Protein AF-M2S8S0-F1 (afdb_monomer)

InterPro domains:
  IPR009445 ER membrane protein complex subunit 4 [PF06417] (2-114)
  IPR009445 ER membrane protein complex subunit 4 [PTHR19315] (2-121)

Organism: NCBI:txid885311

Structure (mmCIF, N/CA/C/O backbone):
data_AF-M2S8S0-F1
#
_entry.id   AF-M2S8S0-F1
#
loop_
_atom_site.group_PDB
_atom_site.id
_atom_site.type_symbol
_atom_site.label_atom_id
_atom_site.label_alt_id
_atom_site.label_comp_id
_atom_site.label_asym_id
_atom_site.label_entity_id
_atom_site.label_seq_id
_atom_site.pdbx_PDB_ins_code
_atom_site.Cartn_x
_atom_site.Cartn_y
_atom_site.Cartn_z
_atom_site.occupancy
_atom_site.B_iso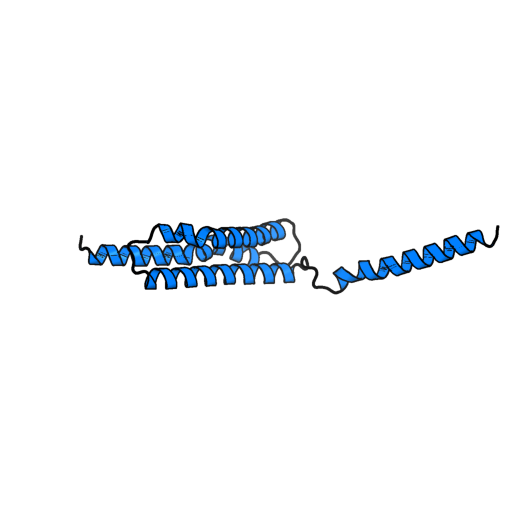_or_equiv
_atom_site.auth_seq_id
_atom_site.auth_comp_id
_atom_site.auth_asym_id
_atom_site.auth_atom_id
_atom_site.pdbx_PDB_model_num
ATOM 1 N N . MET A 1 1 ? -17.005 13.650 32.129 1.00 54.66 1 MET A N 1
ATOM 2 C CA . MET A 1 1 ? -16.719 13.663 30.675 1.00 54.66 1 MET A CA 1
ATOM 3 C C . MET A 1 1 ? -18.040 13.547 29.924 1.00 54.66 1 MET A C 1
ATOM 5 O O . MET A 1 1 ? -18.742 12.561 30.117 1.00 54.66 1 MET A O 1
ATOM 9 N N . ASN A 1 2 ? -18.435 14.576 29.169 1.00 79.25 2 ASN A N 1
ATOM 10 C CA . ASN A 1 2 ? -19.763 14.650 28.544 1.00 79.25 2 ASN A CA 1
ATOM 11 C C . ASN A 1 2 ? -19.885 13.614 27.410 1.00 79.25 2 ASN A C 1
ATOM 13 O O . ASN A 1 2 ? -18.987 13.520 26.575 1.00 79.25 2 ASN A O 1
ATOM 17 N N . LYS A 1 3 ? -20.993 12.858 27.335 1.00 79.62 3 LYS A N 1
ATOM 18 C CA . LYS A 1 3 ? -21.217 11.824 26.293 1.00 79.62 3 LYS A CA 1
ATOM 19 C C . LYS A 1 3 ? -21.030 12.372 24.866 1.00 79.62 3 LYS A C 1
ATOM 21 O O . LYS A 1 3 ? -20.479 11.694 24.006 1.00 79.62 3 LYS A O 1
ATOM 26 N N . GLN A 1 4 ? -21.396 13.637 24.653 1.00 82.38 4 GLN A N 1
ATOM 27 C CA . GLN A 1 4 ? -21.215 14.358 23.387 1.00 82.38 4 GLN A CA 1
ATOM 28 C C . GLN A 1 4 ? -19.736 14.530 22.996 1.00 82.38 4 GLN A C 1
ATOM 30 O O . GLN A 1 4 ? -19.370 14.361 21.837 1.00 82.38 4 GLN A O 1
ATOM 35 N N . GLN A 1 5 ? -18.850 14.793 23.962 1.00 84.81 5 GLN A N 1
ATOM 36 C CA . GLN A 1 5 ? -17.413 14.939 23.703 1.00 84.81 5 GLN A CA 1
ATOM 37 C C . GLN A 1 5 ? -16.784 13.603 23.285 1.00 84.81 5 GLN A C 1
ATOM 39 O O . GLN A 1 5 ? -15.932 13.567 22.402 1.00 84.81 5 GLN A O 1
ATOM 44 N N . GLN A 1 6 ? -17.240 12.488 23.866 1.00 84.25 6 GLN A N 1
ATOM 45 C CA . GLN A 1 6 ? -16.758 11.149 23.511 1.00 84.25 6 GLN A CA 1
ATOM 46 C C . GLN A 1 6 ? -17.123 10.760 22.075 1.00 84.25 6 GLN A C 1
ATOM 48 O O . GLN A 1 6 ? -16.303 10.164 21.377 1.00 84.25 6 GLN A O 1
ATOM 53 N N . LEU A 1 7 ? -18.321 11.133 21.614 1.00 85.06 7 LEU A N 1
ATOM 54 C CA . LEU A 1 7 ? -18.742 10.932 20.227 1.00 85.06 7 LEU A CA 1
ATOM 55 C C . LEU A 1 7 ? -17.842 11.714 19.257 1.00 85.06 7 LEU A C 1
ATOM 57 O O . LEU A 1 7 ? -17.320 11.148 18.299 1.00 85.06 7 LEU A O 1
ATOM 61 N N . GLN A 1 8 ? -17.595 12.994 19.550 1.00 86.19 8 GLN A N 1
ATOM 62 C CA . GLN A 1 8 ? -16.751 13.862 18.722 1.00 86.19 8 GLN A CA 1
ATOM 63 C C . GLN A 1 8 ? -15.304 13.352 18.619 1.00 86.19 8 GLN A C 1
ATOM 65 O O . GLN A 1 8 ? -14.715 13.359 17.537 1.00 86.19 8 GLN A O 1
ATOM 70 N N . MET A 1 9 ? -14.735 12.845 19.719 1.00 86.31 9 MET A N 1
ATOM 71 C CA . MET A 1 9 ? -13.394 12.246 19.713 1.00 86.31 9 MET A CA 1
ATOM 72 C C . MET A 1 9 ? -13.325 10.989 18.835 1.00 86.31 9 MET A C 1
ATOM 74 O O . MET A 1 9 ? -12.378 10.831 18.065 1.00 86.31 9 MET A O 1
ATOM 78 N N . LYS A 1 10 ? -14.348 10.127 18.887 1.00 86.69 10 LYS A N 1
ATOM 79 C CA . LYS A 1 10 ? -14.423 8.915 18.056 1.00 86.69 10 LYS A CA 1
ATOM 80 C C . LYS A 1 10 ? -14.526 9.231 16.566 1.00 86.69 10 LYS A C 1
ATOM 82 O O . LYS A 1 10 ? -13.875 8.565 15.769 1.00 86.69 10 LYS A O 1
ATOM 87 N N . ILE A 1 11 ? -15.300 10.252 16.190 1.00 87.00 11 ILE A N 1
ATOM 88 C CA . ILE A 1 11 ? -15.428 10.683 14.788 1.00 87.00 11 ILE A CA 1
ATOM 89 C C . ILE A 1 11 ? -14.083 11.198 14.260 1.00 87.00 11 ILE A C 1
ATOM 91 O O . ILE A 1 11 ? -13.641 10.776 13.192 1.00 87.00 11 ILE A O 1
ATOM 95 N N . LYS A 1 12 ? -13.385 12.045 15.028 1.00 88.75 12 LYS A N 1
ATOM 96 C CA . LYS A 1 12 ? -12.038 12.524 14.667 1.00 88.75 12 LYS A CA 1
ATOM 97 C C . LYS A 1 12 ? -11.039 11.374 14.523 1.00 88.75 12 LYS A C 1
ATOM 99 O O . LYS A 1 12 ? -10.248 11.357 13.582 1.00 88.75 12 LYS A O 1
ATOM 104 N N . GLN A 1 13 ? -11.095 10.397 15.426 1.00 89.75 13 GLN A N 1
ATOM 105 C CA . GLN A 1 13 ? -10.238 9.218 15.359 1.00 89.75 13 GLN A CA 1
ATOM 106 C C . GLN A 1 13 ? -10.540 8.368 14.119 1.00 89.75 13 GLN A C 1
ATOM 108 O O . GLN A 1 13 ? -9.616 7.995 13.402 1.00 89.75 13 GLN A O 1
ATOM 113 N N . ALA A 1 14 ? -11.817 8.110 13.834 1.00 87.00 14 ALA A N 1
ATOM 114 C CA . ALA A 1 14 ? -12.240 7.354 12.662 1.00 87.00 14 ALA A CA 1
ATOM 115 C C . ALA A 1 14 ? -11.796 8.040 11.357 1.00 87.00 14 ALA A C 1
ATOM 117 O O . ALA A 1 14 ? -11.356 7.367 10.429 1.00 87.00 14 ALA A O 1
ATOM 118 N N . PHE A 1 15 ? -11.837 9.376 11.302 1.00 88.06 15 PHE A N 1
ATOM 119 C CA . PHE A 1 15 ? -11.347 10.144 10.156 1.00 88.06 15 PHE A CA 1
ATOM 120 C C . PHE A 1 15 ? -9.830 10.005 9.965 1.00 88.06 15 PHE A C 1
ATOM 122 O O . PHE A 1 15 ? -9.366 9.752 8.857 1.00 88.06 15 PHE A O 1
ATOM 129 N N . SER A 1 16 ? -9.055 10.083 11.052 1.00 86.88 16 SER A N 1
ATOM 130 C CA . SER A 1 16 ? -7.609 9.817 11.012 1.00 86.88 16 SER A CA 1
ATOM 131 C C . SER A 1 16 ? -7.309 8.397 10.517 1.00 86.88 16 SER A C 1
ATOM 133 O O . SER A 1 16 ? -6.426 8.187 9.689 1.00 86.88 16 SER A O 1
ATOM 135 N N . THR A 1 17 ? -8.107 7.415 10.942 1.00 88.62 17 THR A N 1
ATOM 136 C CA . THR A 1 17 ? -7.991 6.031 10.467 1.00 88.62 17 THR A CA 1
ATOM 137 C C . THR A 1 17 ? -8.359 5.879 8.989 1.00 88.62 17 THR A C 1
ATOM 139 O O . THR A 1 17 ? -7.685 5.141 8.273 1.00 88.62 17 THR A O 1
ATOM 142 N N . ALA A 1 18 ? -9.366 6.609 8.500 1.00 87.62 18 ALA A N 1
ATOM 143 C CA . ALA A 1 18 ? -9.724 6.625 7.081 1.00 87.62 18 ALA A CA 1
ATOM 144 C C . ALA A 1 18 ? -8.591 7.182 6.194 1.00 87.62 18 ALA A C 1
ATOM 146 O O . ALA A 1 18 ? -8.415 6.720 5.070 1.00 87.62 18 ALA A O 1
ATOM 147 N N . LEU A 1 19 ? -7.790 8.119 6.716 1.00 88.88 19 LEU A N 1
ATOM 148 C CA . LEU A 1 19 ? -6.593 8.663 6.058 1.00 88.88 19 LEU A CA 1
ATOM 149 C C . LEU A 1 19 ? -5.326 7.811 6.255 1.00 88.88 19 LEU A C 1
ATOM 151 O O . LEU A 1 19 ? -4.309 8.072 5.613 1.00 88.88 19 LEU A O 1
ATOM 155 N N . GLY A 1 20 ? -5.390 6.765 7.082 1.00 88.31 20 GLY A N 1
ATOM 156 C CA . GLY A 1 20 ? -4.296 5.827 7.342 1.00 88.31 20 GLY A CA 1
ATOM 157 C C . GLY A 1 20 ? -3.519 5.349 6.103 1.00 88.31 20 GLY A C 1
ATOM 158 O O . GLY A 1 20 ? -2.292 5.460 6.115 1.00 88.31 20 GLY A O 1
ATOM 159 N N . PRO A 1 21 ? -4.164 4.875 5.015 1.00 84.94 21 PRO A N 1
ATOM 160 C CA . PRO A 1 21 ? -3.441 4.354 3.855 1.00 84.94 21 PRO A CA 1
ATOM 161 C C . PRO A 1 21 ? -2.626 5.437 3.145 1.00 84.94 21 PRO A C 1
ATOM 163 O O . PRO A 1 21 ? -1.556 5.139 2.620 1.00 84.94 21 PRO A O 1
ATOM 166 N N . VAL A 1 22 ? -3.077 6.694 3.161 1.00 85.88 22 VAL A N 1
ATOM 167 C CA . VAL A 1 22 ? -2.310 7.810 2.598 1.00 85.88 22 VAL A CA 1
ATOM 168 C C . VAL A 1 22 ? -1.089 8.054 3.472 1.00 85.88 22 VAL A C 1
ATOM 170 O O . VAL A 1 22 ? 0.037 7.948 2.996 1.00 85.88 22 VAL A O 1
ATOM 173 N N . THR A 1 23 ? -1.295 8.290 4.768 1.00 85.12 23 THR A N 1
ATOM 174 C CA . THR A 1 23 ? -0.228 8.671 5.701 1.00 85.12 23 THR A CA 1
ATOM 175 C C . THR A 1 23 ? 0.896 7.638 5.770 1.00 85.12 23 THR A C 1
ATOM 177 O O . THR A 1 23 ? 2.067 8.009 5.765 1.00 85.12 23 THR A O 1
ATOM 180 N N . SER A 1 24 ? 0.564 6.343 5.773 1.00 87.12 24 SER A N 1
ATOM 181 C CA . SER A 1 24 ? 1.562 5.268 5.818 1.00 87.12 24 SER A CA 1
ATOM 182 C C . SER A 1 24 ? 2.381 5.142 4.533 1.00 87.12 24 SER A C 1
ATOM 184 O O . SER A 1 24 ? 3.547 4.759 4.595 1.00 87.12 24 SER A O 1
ATOM 186 N N . ASN A 1 25 ? 1.801 5.459 3.372 1.00 87.62 25 ASN A N 1
ATOM 187 C CA . ASN A 1 25 ? 2.482 5.296 2.089 1.00 87.62 25 ASN A CA 1
ATOM 188 C C . ASN A 1 25 ? 3.154 6.590 1.592 1.00 87.62 25 ASN A C 1
ATOM 190 O O . ASN A 1 25 ? 4.039 6.500 0.747 1.00 87.62 25 ASN A O 1
ATOM 194 N N . ILE A 1 26 ? 2.837 7.773 2.141 1.00 88.75 26 ILE A N 1
ATOM 195 C CA . ILE A 1 26 ? 3.490 9.057 1.799 1.00 88.75 26 ILE A CA 1
ATOM 196 C C . ILE A 1 26 ? 5.025 8.975 1.696 1.00 88.75 26 ILE A C 1
ATOM 198 O O . ILE A 1 26 ? 5.543 9.365 0.649 1.00 88.75 26 ILE A O 1
ATOM 202 N N . PRO A 1 27 ? 5.783 8.489 2.705 1.00 87.25 27 PRO A N 1
ATOM 203 C CA . PRO A 1 27 ? 7.247 8.489 2.623 1.00 87.25 27 PRO A CA 1
ATOM 204 C C . PRO A 1 27 ? 7.754 7.595 1.489 1.00 87.25 27 PRO A C 1
ATOM 206 O O . PRO A 1 27 ? 8.727 7.923 0.815 1.00 87.25 27 PRO A O 1
ATOM 209 N N . MET A 1 28 ? 7.047 6.495 1.228 1.00 87.12 28 MET A N 1
ATOM 210 C CA . MET A 1 28 ? 7.374 5.567 0.156 1.00 87.12 28 MET A CA 1
ATOM 211 C C . MET A 1 28 ? 7.076 6.157 -1.227 1.00 87.12 28 MET A C 1
ATOM 213 O O . MET A 1 28 ? 7.893 6.026 -2.136 1.00 87.12 28 MET A O 1
ATOM 217 N N . LEU A 1 29 ? 5.951 6.863 -1.382 1.00 84.69 29 LEU A N 1
ATOM 218 C CA . LEU A 1 29 ? 5.628 7.606 -2.602 1.00 84.69 29 LEU A CA 1
ATOM 219 C C . LEU A 1 29 ? 6.622 8.742 -2.854 1.00 84.69 29 LEU A C 1
ATOM 221 O O . LEU A 1 29 ? 7.043 8.943 -3.990 1.00 84.69 29 LEU A O 1
ATOM 225 N N . LEU A 1 30 ? 7.012 9.470 -1.807 1.00 86.19 30 LEU A N 1
ATOM 226 C CA . LEU A 1 30 ? 7.996 10.542 -1.904 1.00 86.19 30 LEU A CA 1
ATOM 227 C C . LEU A 1 30 ? 9.350 9.990 -2.360 1.00 86.19 30 LEU A C 1
ATOM 229 O O . LEU A 1 30 ? 9.955 10.524 -3.286 1.00 86.19 30 LEU A O 1
ATOM 233 N N . MET A 1 31 ? 9.789 8.875 -1.774 1.00 84.19 31 MET A N 1
ATOM 234 C CA . MET A 1 31 ? 11.027 8.215 -2.179 1.00 84.19 31 MET A CA 1
ATOM 235 C C . MET A 1 31 ? 10.953 7.707 -3.622 1.00 84.19 31 MET A C 1
ATOM 237 O O . MET A 1 31 ? 11.897 7.880 -4.393 1.00 84.19 31 MET A O 1
ATOM 241 N N . ALA A 1 32 ? 9.808 7.152 -4.025 1.00 81.19 32 ALA A N 1
ATOM 242 C CA . ALA A 1 32 ? 9.565 6.751 -5.404 1.00 81.19 32 ALA A CA 1
ATOM 243 C C . ALA A 1 32 ? 9.538 7.950 -6.369 1.00 81.19 32 ALA A C 1
ATOM 245 O O . ALA A 1 32 ? 9.891 7.788 -7.534 1.00 81.19 32 ALA A O 1
ATOM 246 N N . TRP A 1 33 ? 9.144 9.147 -5.927 1.00 81.94 33 TRP A N 1
ATOM 247 C CA . TRP A 1 33 ? 9.183 10.359 -6.750 1.00 81.94 33 TRP A CA 1
ATOM 248 C C . TRP A 1 33 ? 10.613 10.873 -6.932 1.00 81.94 33 TRP A C 1
ATOM 250 O O . TRP A 1 33 ? 11.009 11.203 -8.048 1.00 81.94 33 TRP A O 1
ATOM 260 N N . LEU A 1 34 ? 11.385 10.923 -5.845 1.00 83.62 34 LEU A N 1
ATOM 261 C CA . LEU A 1 34 ? 12.753 11.447 -5.837 1.00 83.62 34 LEU A CA 1
ATOM 262 C C . LEU A 1 34 ? 13.744 10.511 -6.533 1.00 83.62 34 LEU A C 1
ATOM 264 O O . LEU A 1 34 ? 14.692 10.967 -7.171 1.00 83.62 34 LEU A O 1
ATOM 268 N N . THR A 1 35 ? 13.522 9.202 -6.442 1.00 75.44 35 THR A N 1
ATOM 269 C CA . THR A 1 35 ? 14.386 8.222 -7.096 1.00 75.44 35 THR A CA 1
ATOM 270 C C . THR A 1 35 ? 14.008 8.149 -8.578 1.00 75.44 35 THR A C 1
ATOM 272 O O . THR A 1 35 ? 12.868 7.827 -8.931 1.00 75.44 35 THR A O 1
ATOM 275 N N . GLY A 1 36 ? 14.949 8.532 -9.451 1.00 75.25 36 GLY A N 1
ATOM 276 C CA . GLY A 1 36 ? 14.743 8.740 -10.892 1.00 75.25 36 GLY A CA 1
ATOM 277 C C . GLY A 1 36 ? 14.081 7.572 -11.642 1.00 75.25 36 GLY A C 1
ATOM 278 O O . GLY A 1 36 ? 13.877 6.482 -11.117 1.00 75.25 36 GLY A O 1
ATOM 279 N N . SER A 1 37 ? 13.711 7.788 -12.906 1.00 75.94 37 SER A N 1
ATOM 280 C CA . SER A 1 37 ? 12.943 6.830 -13.723 1.00 75.94 37 SER A CA 1
ATOM 281 C C . SER A 1 37 ? 13.754 5.653 -14.287 1.00 75.94 37 SER A C 1
ATOM 283 O O . SER A 1 37 ? 13.294 4.990 -15.213 1.00 75.94 37 SER A O 1
ATOM 285 N N . SER A 1 38 ? 14.951 5.386 -13.762 1.00 80.44 38 SER A N 1
ATOM 286 C CA . SER A 1 38 ? 15.763 4.243 -14.175 1.00 80.44 38 SER A CA 1
ATOM 287 C C . SER A 1 38 ? 15.212 2.930 -13.609 1.00 80.44 38 SER A C 1
ATOM 289 O O . SER A 1 38 ? 14.747 2.863 -12.462 1.00 80.44 38 SER A O 1
ATOM 291 N N . VAL A 1 39 ? 15.293 1.868 -14.418 1.00 78.56 39 VAL A N 1
ATOM 292 C CA . VAL A 1 39 ? 14.923 0.497 -14.035 1.00 78.56 39 VAL A CA 1
ATOM 293 C C . VAL A 1 39 ? 16.035 -0.089 -13.166 1.00 78.56 39 VAL A C 1
ATOM 295 O O . VAL A 1 39 ? 16.867 -0.870 -13.610 1.00 78.56 39 VAL A O 1
ATOM 298 N N . SER A 1 40 ? 16.093 0.364 -11.917 1.00 84.44 40 SER A N 1
ATOM 299 C CA . SER A 1 40 ? 16.945 -0.216 -10.880 1.00 84.44 40 SER A CA 1
ATOM 300 C C . SER A 1 40 ? 16.146 -1.218 -10.049 1.00 84.44 40 SER A C 1
ATOM 302 O O . SER A 1 40 ? 14.956 -1.016 -9.796 1.00 84.44 40 SER A O 1
ATOM 304 N N . TYR A 1 41 ? 16.808 -2.270 -9.567 1.00 81.25 41 TYR A N 1
ATOM 305 C CA . TYR A 1 41 ? 16.207 -3.292 -8.705 1.00 81.25 41 TYR A CA 1
ATOM 306 C C . TYR A 1 41 ? 15.528 -2.696 -7.454 1.00 81.25 41 TYR A C 1
ATOM 308 O O . TYR A 1 41 ? 14.439 -3.117 -7.066 1.00 81.25 41 TYR A O 1
ATOM 316 N N . ILE A 1 42 ? 16.119 -1.650 -6.864 1.00 82.50 42 ILE A N 1
ATOM 317 C CA . ILE A 1 42 ? 15.588 -0.964 -5.671 1.00 82.50 42 ILE A CA 1
ATOM 318 C C . ILE A 1 42 ? 14.266 -0.250 -5.983 1.00 82.50 42 ILE A C 1
ATOM 320 O O . ILE A 1 42 ? 13.298 -0.346 -5.227 1.00 82.50 42 ILE A O 1
ATOM 324 N N . ASN A 1 43 ? 14.202 0.424 -7.129 1.00 81.19 43 ASN A N 1
ATOM 325 C CA . ASN A 1 43 ? 13.000 1.114 -7.586 1.00 81.19 43 ASN A CA 1
ATOM 326 C C . ASN A 1 43 ? 11.860 0.138 -7.887 1.00 81.19 43 ASN A C 1
ATOM 328 O O . ASN A 1 43 ? 10.697 0.426 -7.595 1.00 81.19 43 ASN A O 1
ATOM 332 N N . LEU A 1 44 ? 12.194 -1.030 -8.437 1.00 85.62 44 LEU A N 1
ATOM 333 C CA . LEU A 1 44 ? 11.228 -2.083 -8.716 1.00 85.62 44 LEU A CA 1
ATOM 334 C C . LEU A 1 44 ? 10.591 -2.606 -7.421 1.00 85.62 44 LEU A C 1
ATOM 336 O O . LEU A 1 44 ? 9.367 -2.659 -7.319 1.00 85.62 44 LEU A O 1
ATOM 340 N N . MET A 1 45 ? 11.408 -2.907 -6.406 1.00 86.75 45 MET A N 1
ATOM 341 C CA . MET A 1 45 ? 10.919 -3.392 -5.111 1.00 86.75 45 MET A CA 1
ATOM 342 C C . MET A 1 45 ? 10.025 -2.373 -4.398 1.00 86.75 45 MET A C 1
ATOM 344 O O . MET A 1 45 ? 8.945 -2.727 -3.922 1.00 86.75 45 MET A O 1
ATOM 348 N N . PHE A 1 46 ? 10.409 -1.094 -4.376 1.00 85.62 46 PHE A N 1
ATOM 349 C CA . PHE A 1 46 ? 9.581 -0.043 -3.776 1.00 85.62 46 PHE A CA 1
ATOM 350 C C . PHE A 1 46 ? 8.218 0.097 -4.466 1.00 85.62 46 PHE A C 1
ATOM 352 O O . PHE A 1 46 ? 7.184 0.186 -3.800 1.00 85.62 46 PHE A O 1
ATOM 359 N N . THR A 1 47 ? 8.195 0.061 -5.800 1.00 84.94 47 THR A N 1
ATOM 360 C CA . THR A 1 47 ? 6.949 0.216 -6.565 1.00 84.94 47 THR A CA 1
ATOM 361 C C . THR A 1 47 ? 6.063 -1.034 -6.462 1.00 84.94 47 THR A C 1
ATOM 363 O O . THR A 1 47 ? 4.844 -0.914 -6.344 1.00 84.94 47 THR A O 1
ATOM 366 N N . ALA A 1 48 ? 6.648 -2.236 -6.399 1.00 88.06 48 ALA A N 1
ATOM 367 C CA . ALA A 1 48 ? 5.914 -3.478 -6.134 1.00 88.06 48 ALA A CA 1
ATOM 368 C C . ALA A 1 48 ? 5.280 -3.486 -4.733 1.00 88.06 48 ALA A C 1
ATOM 370 O O . ALA A 1 48 ? 4.127 -3.884 -4.562 1.00 88.06 48 ALA A O 1
ATOM 371 N N . THR A 1 49 ? 5.997 -2.971 -3.733 1.00 87.81 49 THR A N 1
ATOM 372 C CA . THR A 1 49 ? 5.483 -2.852 -2.362 1.00 87.81 49 THR A CA 1
ATOM 373 C C . THR A 1 49 ? 4.294 -1.885 -2.284 1.00 87.81 49 THR A C 1
ATOM 375 O O . THR A 1 49 ? 3.349 -2.151 -1.546 1.00 87.81 49 THR A O 1
ATOM 378 N N . LEU A 1 50 ? 4.261 -0.817 -3.097 1.00 88.75 50 LEU A N 1
ATOM 379 C CA . LEU A 1 50 ? 3.092 0.077 -3.186 1.00 88.75 50 LEU A CA 1
ATOM 380 C C . LEU A 1 50 ? 1.827 -0.655 -3.654 1.00 88.75 50 LEU A C 1
ATOM 382 O O . LEU A 1 50 ? 0.755 -0.445 -3.086 1.00 88.75 50 LEU A O 1
ATOM 386 N N . ILE A 1 51 ? 1.947 -1.538 -4.652 1.00 89.38 51 ILE A N 1
ATOM 387 C CA . ILE A 1 51 ? 0.817 -2.341 -5.143 1.00 89.38 51 ILE A CA 1
ATOM 388 C C . ILE A 1 51 ? 0.358 -3.330 -4.070 1.00 89.38 51 ILE A C 1
ATOM 390 O O . ILE A 1 51 ? -0.836 -3.419 -3.788 1.00 89.38 51 ILE A O 1
ATOM 394 N N . ASN A 1 52 ? 1.289 -4.031 -3.424 1.00 89.75 52 ASN A N 1
ATOM 395 C CA . ASN A 1 52 ? 0.949 -4.982 -2.364 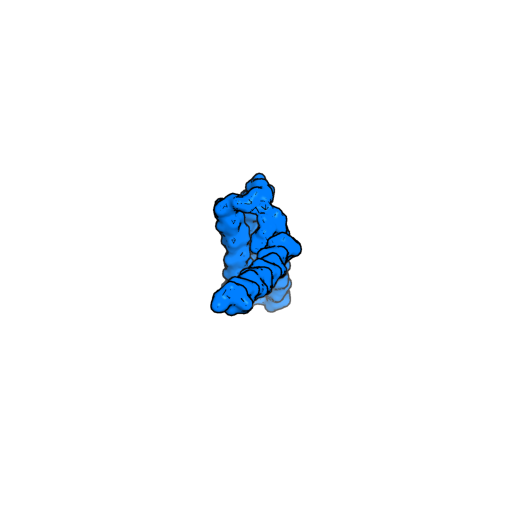1.00 89.75 52 ASN A CA 1
ATOM 396 C C . ASN A 1 52 ? 0.264 -4.289 -1.174 1.00 89.75 52 ASN A C 1
ATOM 398 O O . ASN A 1 52 ? -0.748 -4.772 -0.667 1.00 89.75 52 ASN A O 1
ATOM 402 N N . ASN A 1 53 ? 0.746 -3.112 -0.770 1.00 90.31 53 ASN A N 1
ATOM 403 C CA . ASN A 1 53 ? 0.116 -2.313 0.280 1.00 90.31 53 ASN A CA 1
ATOM 404 C C . ASN A 1 53 ? -1.291 -1.853 -0.106 1.00 90.31 53 ASN A C 1
ATOM 406 O O . ASN A 1 53 ? -2.177 -1.841 0.749 1.00 90.31 53 ASN A O 1
ATOM 410 N N . PHE A 1 54 ? -1.519 -1.508 -1.374 1.00 89.12 54 PHE A N 1
ATOM 411 C CA . PHE A 1 54 ? -2.852 -1.204 -1.885 1.00 89.12 54 PHE A CA 1
ATOM 412 C C . PHE A 1 54 ? -3.790 -2.413 -1.766 1.00 89.12 54 PHE A C 1
ATOM 414 O O . PHE A 1 54 ? -4.879 -2.279 -1.210 1.00 89.12 54 PHE A O 1
ATOM 421 N N . VAL A 1 55 ? -3.362 -3.596 -2.219 1.00 92.69 55 VAL A N 1
ATOM 422 C CA . VAL A 1 55 ? -4.174 -4.826 -2.161 1.00 92.69 55 VAL A CA 1
ATOM 423 C C . VAL A 1 55 ? -4.528 -5.181 -0.713 1.00 92.69 55 VAL A C 1
ATOM 425 O O . VAL A 1 55 ? -5.687 -5.468 -0.399 1.00 92.69 55 VAL A O 1
ATOM 428 N N . ASN A 1 56 ? -3.549 -5.086 0.187 1.00 90.81 56 ASN A N 1
ATOM 429 C CA . ASN A 1 56 ? -3.741 -5.326 1.616 1.00 90.81 56 ASN A CA 1
ATOM 430 C C . ASN A 1 56 ? -4.695 -4.301 2.247 1.00 90.81 56 ASN A C 1
ATOM 432 O O . ASN A 1 56 ? -5.571 -4.664 3.031 1.00 90.81 56 ASN A O 1
ATOM 436 N N . SER A 1 57 ? -4.568 -3.024 1.878 1.00 88.75 57 SER A N 1
ATOM 437 C CA . SER A 1 57 ? -5.446 -1.948 2.353 1.00 88.75 57 SER A CA 1
ATOM 438 C C . SER A 1 57 ? -6.888 -2.156 1.884 1.00 88.75 57 SER A C 1
ATOM 440 O O . SER A 1 57 ? -7.816 -2.055 2.682 1.00 88.75 57 SER A O 1
ATOM 442 N N . LEU A 1 58 ? -7.086 -2.535 0.618 1.00 90.31 58 LEU A N 1
ATOM 443 C CA . LEU A 1 58 ? -8.408 -2.792 0.046 1.00 90.31 58 LEU A CA 1
ATOM 444 C C . LEU A 1 58 ? -9.099 -3.997 0.703 1.00 90.31 58 LEU A C 1
ATOM 446 O O . LEU A 1 58 ? -10.294 -3.951 0.993 1.00 90.31 58 LEU A O 1
ATOM 450 N N . SER A 1 59 ? -8.338 -5.050 0.998 1.00 90.19 59 SER A N 1
ATOM 451 C CA . SER A 1 59 ? -8.854 -6.244 1.678 1.00 90.19 59 SER A CA 1
ATOM 452 C C . SER A 1 59 ? -9.234 -5.956 3.139 1.00 90.19 59 SER A C 1
ATOM 454 O O . SER A 1 59 ? -10.234 -6.471 3.639 1.00 90.19 59 SER A O 1
ATOM 456 N N . ASN A 1 60 ? -8.500 -5.060 3.809 1.00 89.06 60 ASN A N 1
ATOM 457 C CA . ASN A 1 60 ? -8.688 -4.748 5.229 1.00 89.06 60 ASN A CA 1
ATOM 458 C C . ASN A 1 60 ? -9.687 -3.619 5.534 1.00 89.06 60 ASN A C 1
ATOM 460 O O . ASN A 1 60 ? -9.906 -3.319 6.711 1.00 89.06 60 ASN A O 1
ATOM 464 N N . VAL A 1 61 ? -10.363 -3.020 4.541 1.00 88.25 61 VAL A N 1
ATOM 465 C CA . VAL A 1 61 ? -11.338 -1.925 4.771 1.00 88.25 61 VAL A CA 1
ATOM 466 C C . VAL A 1 61 ? -12.381 -2.323 5.820 1.00 88.25 61 VAL A C 1
ATOM 468 O O . VAL A 1 61 ? -12.679 -1.573 6.750 1.00 88.25 61 VAL A O 1
ATOM 471 N N . ASN A 1 62 ? -12.938 -3.529 5.706 1.00 87.94 62 ASN A N 1
ATOM 472 C CA . ASN A 1 62 ? -13.990 -3.971 6.616 1.00 87.94 62 ASN A CA 1
ATOM 473 C C . ASN A 1 62 ? -13.485 -4.159 8.050 1.00 87.94 62 ASN A C 1
ATOM 475 O O . ASN A 1 62 ? -14.218 -3.854 8.986 1.00 87.94 62 ASN A O 1
ATOM 479 N N . GLU A 1 63 ? -12.249 -4.610 8.243 1.00 87.56 63 GLU A N 1
ATOM 480 C CA . GLU A 1 63 ? -11.674 -4.816 9.574 1.00 87.56 63 GLU A CA 1
ATOM 481 C C . GLU A 1 63 ? -11.331 -3.506 10.275 1.00 87.56 63 GLU A C 1
ATOM 483 O O . GLU A 1 63 ? -11.611 -3.340 11.464 1.00 87.56 63 GLU A O 1
ATOM 488 N N . VAL A 1 64 ? -10.805 -2.542 9.521 1.00 86.19 64 VAL A N 1
ATOM 489 C CA . VAL A 1 64 ? -10.474 -1.206 10.020 1.00 86.19 64 VAL A CA 1
ATOM 490 C C . VAL A 1 64 ? -11.724 -0.499 10.558 1.00 86.19 64 VAL A C 1
ATOM 492 O O . VAL A 1 64 ? -11.691 0.088 11.642 1.00 86.19 64 VAL A O 1
ATOM 495 N N . PHE A 1 65 ? -12.858 -0.619 9.858 1.00 85.69 65 PHE A N 1
ATOM 496 C CA . PHE A 1 65 ? -14.103 0.045 10.255 1.00 85.69 65 PHE A CA 1
ATOM 497 C C . PHE A 1 65 ? -14.977 -0.742 11.247 1.00 85.69 65 PHE A C 1
ATOM 499 O O . PHE A 1 65 ? -15.847 -0.138 11.876 1.00 85.69 65 PHE A O 1
ATOM 506 N N . LYS A 1 66 ? -14.721 -2.041 11.486 1.00 84.44 66 LYS A N 1
ATOM 507 C CA . LYS A 1 66 ? -15.422 -2.842 12.521 1.00 84.44 66 LYS A CA 1
ATOM 508 C C . LYS A 1 66 ? -15.278 -2.262 13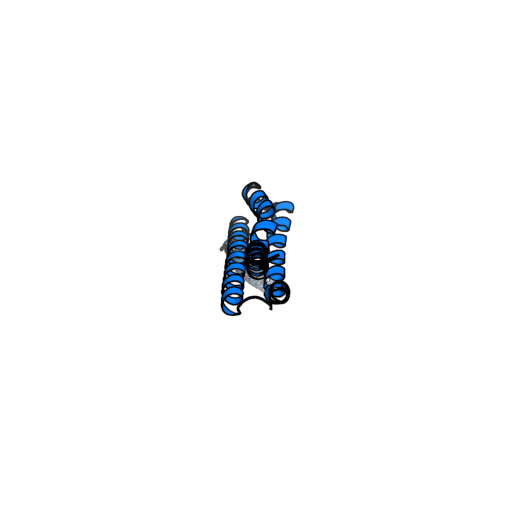.935 1.00 84.44 66 LYS A C 1
ATOM 510 O O . LYS A 1 66 ? -16.135 -2.491 14.781 1.00 84.44 66 LYS A O 1
ATOM 515 N N . LYS A 1 67 ? -14.214 -1.500 14.201 1.00 81.56 67 LYS A N 1
ATOM 516 C CA . LYS A 1 67 ? -13.950 -0.880 15.513 1.00 81.56 67 LYS A CA 1
ATOM 517 C C . LYS A 1 67 ? -14.850 0.330 15.808 1.00 81.56 67 LYS A C 1
ATOM 519 O O . LYS A 1 67 ? -14.955 0.743 16.960 1.00 81.56 67 LYS A O 1
ATOM 524 N N . TYR A 1 68 ? -15.522 0.885 14.795 1.00 79.88 68 TYR A N 1
ATOM 525 C CA . TYR A 1 68 ? -16.257 2.152 14.890 1.00 79.88 68 TYR A CA 1
ATOM 526 C C . TYR A 1 68 ? -17.788 2.005 14.877 1.00 79.88 68 TYR A C 1
ATOM 528 O O . TYR A 1 68 ? -18.490 2.995 14.703 1.00 79.88 68 TYR A O 1
ATOM 536 N N . THR A 1 69 ? -18.330 0.813 15.151 1.00 69.75 69 THR A N 1
ATOM 537 C CA . THR A 1 69 ? -19.778 0.490 15.104 1.00 69.75 69 THR A CA 1
ATOM 538 C C . THR A 1 69 ? -20.669 1.363 16.002 1.00 69.75 69 THR A C 1
ATOM 540 O O . THR A 1 69 ? -21.872 1.431 15.788 1.00 69.75 69 THR A O 1
ATOM 543 N N . SER A 1 70 ? -20.097 2.059 16.994 1.00 72.50 70 SER A N 1
ATOM 544 C CA . SER A 1 70 ? -20.824 3.002 17.866 1.00 72.50 70 SER A CA 1
ATOM 545 C C . SER A 1 70 ? -21.130 4.374 17.234 1.00 72.50 70 SER A C 1
ATOM 547 O O . SER A 1 70 ? -21.685 5.231 17.915 1.00 72.50 70 SER A O 1
ATOM 549 N N . ILE A 1 71 ? -20.723 4.602 15.981 1.00 76.38 71 ILE A N 1
ATOM 550 C CA . ILE A 1 71 ? -20.955 5.835 15.212 1.00 76.38 71 ILE A CA 1
ATOM 551 C C . ILE A 1 71 ? -22.113 5.608 14.228 1.00 76.38 71 ILE A C 1
ATOM 553 O O . ILE A 1 71 ? -22.357 4.480 13.797 1.00 76.38 71 ILE A O 1
ATOM 557 N N . ASP A 1 72 ? -22.808 6.680 13.847 1.00 83.25 72 ASP A N 1
ATOM 558 C CA . ASP A 1 72 ? -23.855 6.652 12.826 1.00 83.25 72 ASP A CA 1
ATOM 559 C C . ASP A 1 72 ? -23.402 5.936 11.544 1.00 83.25 72 ASP A C 1
ATOM 561 O O . ASP A 1 72 ? -22.323 6.190 10.995 1.00 83.25 72 ASP A O 1
ATOM 565 N N . LYS A 1 73 ? -24.265 5.050 11.031 1.00 82.31 73 LYS A N 1
ATOM 566 C CA . LYS A 1 73 ? -23.987 4.240 9.832 1.00 82.31 73 LYS A CA 1
ATOM 567 C C . LYS A 1 73 ? -23.688 5.099 8.596 1.00 82.31 73 LYS A C 1
ATOM 569 O O . LYS A 1 73 ? -22.860 4.704 7.778 1.00 82.31 73 LYS A O 1
ATOM 574 N N . SER A 1 74 ? -24.328 6.265 8.472 1.00 84.38 74 SER A N 1
ATOM 575 C CA . SER A 1 74 ? -24.105 7.224 7.379 1.00 84.38 74 SER A CA 1
ATOM 576 C C . SER A 1 74 ? -22.676 7.773 7.382 1.00 84.38 74 SER A C 1
ATOM 578 O O . SER A 1 74 ? -22.004 7.771 6.352 1.00 84.38 74 SER A O 1
ATOM 580 N N . THR A 1 75 ? -22.172 8.164 8.551 1.00 84.81 75 THR A N 1
ATOM 581 C CA . THR A 1 75 ? -20.802 8.658 8.731 1.00 84.81 75 THR A CA 1
ATOM 582 C C . THR A 1 75 ? -19.779 7.553 8.468 1.00 84.81 75 THR A C 1
ATOM 584 O O . THR A 1 75 ? -18.763 7.783 7.822 1.00 84.81 75 THR A O 1
ATOM 587 N N . ILE A 1 76 ? -20.043 6.312 8.883 1.00 87.25 76 ILE A N 1
ATOM 588 C CA . ILE A 1 76 ? -19.140 5.189 8.577 1.00 87.25 76 ILE A CA 1
ATOM 589 C C . ILE A 1 76 ? -19.065 4.932 7.064 1.00 87.25 76 ILE A C 1
ATOM 591 O O . ILE A 1 76 ? -17.980 4.670 6.544 1.00 87.25 76 ILE A O 1
ATOM 595 N N . LEU A 1 77 ? -20.189 5.030 6.346 1.00 87.94 77 LEU A N 1
ATOM 596 C CA . LEU A 1 77 ? -20.205 4.898 4.886 1.00 87.94 77 LEU A CA 1
ATOM 597 C C . LEU A 1 77 ? -19.360 5.980 4.207 1.00 87.94 77 LEU A C 1
ATOM 599 O O . LEU A 1 77 ? -18.560 5.642 3.335 1.00 87.94 77 LEU A O 1
ATOM 603 N N . ILE A 1 78 ? -19.465 7.244 4.637 1.00 90.19 78 ILE A N 1
ATOM 604 C CA . ILE A 1 78 ? -18.654 8.326 4.058 1.00 90.19 78 ILE A CA 1
ATOM 605 C C . ILE A 1 78 ? -17.156 8.073 4.279 1.00 90.19 78 ILE A C 1
ATOM 607 O O . ILE A 1 78 ? -16.360 8.206 3.353 1.00 90.19 78 ILE A O 1
ATOM 611 N N . LEU A 1 79 ? -16.768 7.614 5.474 1.00 90.25 79 LEU A N 1
ATOM 612 C CA . LEU A 1 79 ? -15.373 7.302 5.795 1.00 90.25 79 LEU A CA 1
ATOM 613 C C . LEU A 1 79 ? -14.828 6.122 4.974 1.00 90.25 79 LEU A C 1
ATOM 615 O O . LEU A 1 79 ? -13.673 6.159 4.550 1.00 90.25 79 LEU A O 1
ATOM 619 N N . LYS A 1 80 ? -15.651 5.099 4.703 1.00 90.56 80 LYS A N 1
ATOM 620 C CA . LYS A 1 80 ? -15.277 3.987 3.813 1.00 90.56 80 LYS A CA 1
ATOM 621 C C . LYS A 1 80 ? -15.004 4.461 2.387 1.00 90.56 80 LYS A C 1
ATOM 623 O O . LYS A 1 80 ? -14.030 4.022 1.781 1.00 90.56 80 LYS A O 1
ATOM 628 N N . VAL A 1 81 ? -15.835 5.362 1.863 1.00 90.94 81 VAL A N 1
ATOM 629 C CA . VAL A 1 81 ? -15.647 5.933 0.520 1.00 90.94 81 VAL A CA 1
ATOM 630 C C . VAL A 1 81 ? -14.358 6.754 0.456 1.00 90.94 81 VAL A C 1
ATOM 632 O O . VAL A 1 81 ? -13.573 6.581 -0.473 1.00 90.94 81 VAL A O 1
ATOM 635 N N . VAL A 1 82 ? -14.084 7.580 1.471 1.00 92.31 82 VAL A N 1
ATOM 636 C CA . VAL A 1 82 ? -12.829 8.350 1.560 1.00 92.31 82 VAL A CA 1
ATOM 637 C C . VAL A 1 82 ? -11.606 7.424 1.570 1.00 92.31 82 VAL A C 1
ATOM 639 O O . VAL A 1 82 ? -10.650 7.666 0.834 1.00 92.31 82 VAL A O 1
ATOM 642 N N . TYR A 1 83 ? -11.652 6.333 2.340 1.00 92.62 83 TYR A N 1
ATOM 643 C CA . TYR A 1 83 ? -10.582 5.330 2.374 1.00 92.62 83 TYR A CA 1
ATOM 644 C C . TYR A 1 83 ? -10.354 4.671 1.002 1.00 92.62 83 TYR A C 1
ATOM 646 O O . TYR A 1 83 ? -9.212 4.464 0.586 1.00 92.62 83 TYR A O 1
ATOM 654 N N . LEU A 1 84 ? -1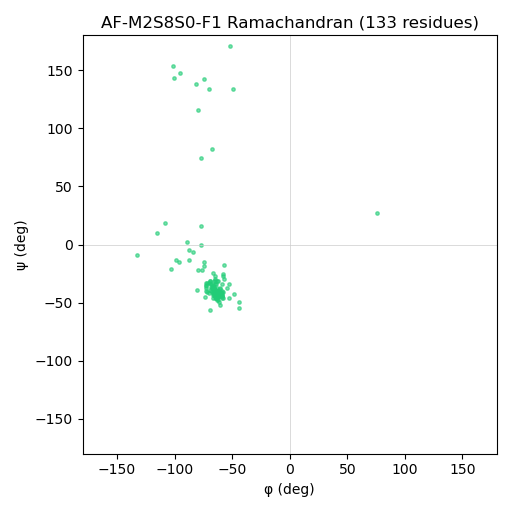1.433 4.356 0.278 1.00 92.25 84 LEU A N 1
ATOM 655 C CA . LEU A 1 84 ? -11.356 3.758 -1.055 1.00 92.25 84 LEU A CA 1
ATOM 656 C C . LEU A 1 84 ? -10.696 4.713 -2.061 1.00 92.25 84 LEU A C 1
ATOM 658 O O . LEU A 1 84 ? -9.787 4.306 -2.780 1.00 92.25 84 LEU A O 1
ATOM 662 N N . ILE A 1 85 ? -11.100 5.988 -2.069 1.00 92.56 85 ILE A N 1
ATOM 663 C CA . ILE A 1 85 ? -10.523 7.024 -2.944 1.00 92.56 85 ILE A CA 1
ATOM 664 C C . ILE A 1 85 ? -9.020 7.175 -2.681 1.00 92.56 85 ILE A C 1
ATOM 666 O O . ILE A 1 85 ? -8.226 7.217 -3.621 1.00 92.56 85 ILE A O 1
ATOM 670 N N . ALA A 1 86 ? -8.620 7.195 -1.408 1.00 91.19 86 ALA A N 1
ATOM 671 C CA . ALA A 1 86 ? -7.217 7.221 -1.011 1.00 91.19 86 ALA A CA 1
ATOM 672 C C . ALA A 1 86 ? -6.426 6.022 -1.564 1.00 91.19 86 ALA A C 1
ATOM 674 O O . ALA A 1 86 ? -5.346 6.202 -2.129 1.00 91.19 86 ALA A O 1
ATOM 675 N N . CYS A 1 87 ? -6.971 4.807 -1.450 1.00 91.75 87 CYS A N 1
ATOM 676 C CA . CYS A 1 87 ? -6.346 3.604 -2.002 1.00 91.75 87 CYS A CA 1
ATOM 677 C C . CYS A 1 87 ? -6.225 3.675 -3.533 1.00 91.75 87 CYS A C 1
ATOM 679 O O . CYS A 1 87 ? -5.160 3.388 -4.078 1.00 91.75 87 CYS A O 1
ATOM 681 N N . CYS A 1 88 ? -7.275 4.115 -4.232 1.00 92.12 88 CYS A N 1
ATOM 682 C CA . CYS A 1 88 ? -7.244 4.297 -5.684 1.00 92.12 88 CYS A CA 1
ATOM 683 C C . CYS A 1 88 ? -6.186 5.321 -6.127 1.00 92.12 88 CYS A C 1
ATOM 685 O O . CYS A 1 88 ? -5.502 5.092 -7.123 1.00 92.12 88 CYS A O 1
ATOM 687 N N . GLY A 1 89 ? -6.000 6.413 -5.376 1.00 91.56 89 GLY A N 1
ATOM 688 C CA . GLY A 1 89 ? -4.946 7.395 -5.649 1.00 91.56 89 GLY A CA 1
ATOM 689 C C . GLY A 1 89 ? -3.538 6.792 -5.581 1.00 91.56 89 GLY A C 1
ATOM 690 O O . GLY A 1 89 ? -2.715 7.033 -6.465 1.00 91.56 89 GLY A O 1
ATOM 691 N N . ILE A 1 90 ? -3.278 5.945 -4.580 1.00 89.69 90 ILE A N 1
ATOM 692 C CA . ILE A 1 90 ? -1.991 5.246 -4.418 1.00 89.69 90 ILE A CA 1
ATOM 693 C C . ILE A 1 90 ? -1.744 4.281 -5.584 1.00 89.69 90 ILE A C 1
ATOM 695 O O . ILE A 1 90 ? -0.649 4.273 -6.151 1.00 89.69 90 ILE A O 1
ATOM 699 N N . LEU A 1 91 ? -2.763 3.510 -5.983 1.00 91.62 91 LEU A N 1
ATOM 700 C CA . LEU A 1 91 ? -2.668 2.618 -7.139 1.00 91.62 91 LEU A CA 1
ATOM 701 C C . LEU A 1 91 ? -2.376 3.396 -8.427 1.00 91.62 91 LEU A C 1
ATOM 703 O O . LEU A 1 91 ? -1.510 2.987 -9.196 1.00 91.62 91 LEU A O 1
ATOM 707 N N . GLY A 1 92 ? -3.046 4.531 -8.651 1.00 91.06 92 GLY A N 1
ATOM 708 C CA . GLY A 1 92 ? -2.822 5.363 -9.835 1.00 91.06 92 GLY A CA 1
ATOM 709 C C . GLY A 1 92 ? -1.371 5.840 -9.956 1.00 91.06 92 GLY A C 1
ATOM 710 O O . GLY A 1 92 ? -0.771 5.750 -11.027 1.00 91.06 92 GLY A O 1
ATOM 711 N N . ILE A 1 93 ? -0.773 6.272 -8.842 1.00 89.06 93 ILE A N 1
ATOM 712 C CA . ILE A 1 93 ? 0.629 6.712 -8.796 1.00 89.06 93 ILE A CA 1
ATOM 713 C C . ILE A 1 93 ? 1.585 5.539 -9.049 1.00 89.06 93 ILE A C 1
ATOM 715 O O . ILE A 1 93 ? 2.550 5.685 -9.804 1.00 89.06 93 ILE A O 1
ATOM 719 N N . ALA A 1 94 ? 1.304 4.368 -8.470 1.00 88.31 94 ALA A N 1
ATOM 720 C CA . ALA A 1 94 ? 2.100 3.166 -8.702 1.00 88.31 94 ALA A CA 1
ATOM 721 C C . ALA A 1 94 ? 2.084 2.770 -10.189 1.00 88.31 94 ALA A C 1
ATOM 723 O 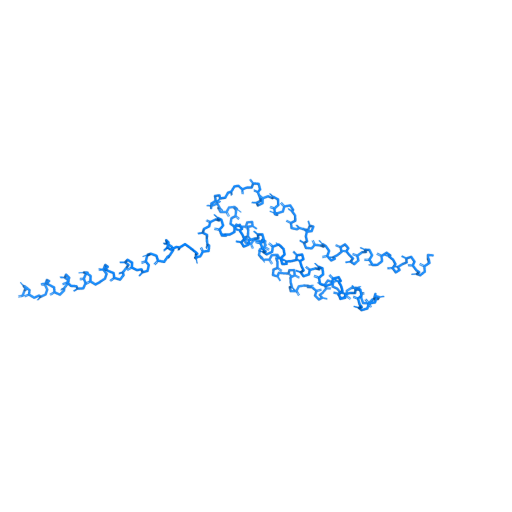O . ALA A 1 94 ? 3.145 2.649 -10.801 1.00 88.31 94 ALA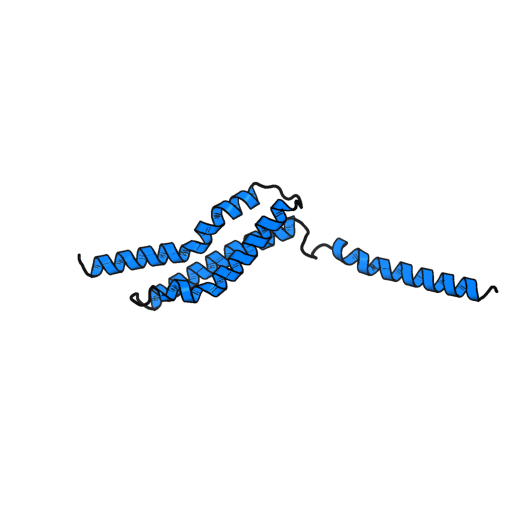 A O 1
ATOM 724 N N . VAL A 1 95 ? 0.898 2.652 -10.797 1.00 89.38 95 VAL A N 1
ATOM 725 C CA . VAL A 1 95 ? 0.734 2.287 -12.217 1.00 89.38 95 VAL A CA 1
ATOM 726 C C . VAL A 1 95 ? 1.425 3.295 -13.139 1.00 89.38 95 VAL A C 1
ATOM 728 O O . VAL A 1 95 ? 2.122 2.900 -14.077 1.00 89.38 95 VAL A O 1
ATOM 731 N N . TYR A 1 96 ? 1.309 4.594 -12.848 1.00 88.44 96 TYR A N 1
ATOM 732 C CA . TYR A 1 96 ? 2.014 5.633 -13.598 1.00 88.44 96 TYR A CA 1
ATOM 733 C C . TYR A 1 96 ? 3.537 5.441 -13.558 1.00 88.44 96 TYR A C 1
ATOM 735 O O . TYR A 1 96 ? 4.204 5.494 -14.596 1.00 88.44 96 TYR A O 1
ATOM 743 N N . LYS A 1 97 ? 4.102 5.168 -12.375 1.00 85.75 97 LYS A N 1
ATOM 744 C CA . LYS A 1 97 ? 5.544 4.943 -12.214 1.00 85.75 97 LYS A CA 1
ATOM 745 C C . LYS A 1 97 ? 6.003 3.673 -12.946 1.00 85.75 97 LYS A C 1
ATOM 747 O O . LYS A 1 97 ? 7.011 3.723 -13.650 1.00 85.75 97 LYS A O 1
ATOM 752 N N . PHE A 1 98 ? 5.242 2.581 -12.856 1.00 86.00 98 PHE A N 1
ATOM 753 C CA . PHE A 1 98 ? 5.511 1.339 -13.589 1.00 86.00 98 PHE A CA 1
ATOM 754 C C . PHE A 1 98 ? 5.531 1.551 -15.117 1.00 86.00 98 PHE A C 1
ATOM 756 O O . PHE A 1 98 ? 6.425 1.056 -15.807 1.00 86.00 98 PHE A O 1
ATOM 763 N N . SER A 1 99 ? 4.596 2.348 -15.645 1.00 86.25 99 SER A N 1
ATOM 764 C CA . SER A 1 99 ? 4.566 2.718 -17.067 1.00 86.25 99 SER A CA 1
ATOM 765 C C . SER A 1 99 ? 5.815 3.510 -17.481 1.00 86.25 99 SER A C 1
ATOM 767 O O . SER A 1 99 ? 6.437 3.223 -18.506 1.00 86.25 99 SER A O 1
ATOM 769 N N . LYS A 1 100 ? 6.271 4.452 -16.642 1.00 83.38 100 LYS A N 1
ATOM 770 C CA . LYS A 1 100 ? 7.507 5.213 -16.895 1.00 83.38 100 LYS A CA 1
ATOM 771 C C . LYS A 1 1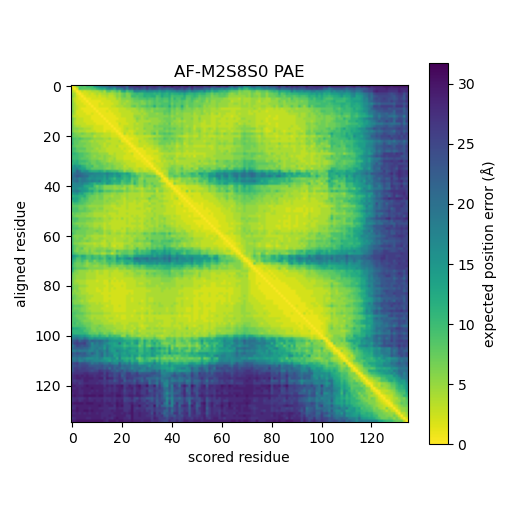00 ? 8.771 4.352 -16.864 1.00 83.38 100 LYS A C 1
ATOM 773 O O . LYS A 1 100 ? 9.693 4.645 -17.617 1.00 83.38 100 LYS A O 1
ATOM 778 N N . MET A 1 101 ? 8.799 3.290 -16.060 1.00 82.31 101 MET A N 1
ATOM 779 C CA . MET A 1 101 ? 9.912 2.334 -16.014 1.00 82.31 101 MET A CA 1
ATOM 780 C C . MET A 1 101 ? 9.948 1.383 -17.225 1.00 82.31 101 MET A C 1
ATOM 782 O O . MET A 1 101 ? 10.996 0.827 -17.514 1.00 82.31 101 MET A O 1
ATOM 786 N N . GLY A 1 102 ? 8.856 1.212 -17.980 1.00 74.69 102 GLY A N 1
ATOM 787 C CA . GLY A 1 102 ? 8.845 0.330 -19.161 1.00 74.69 102 GLY A CA 1
ATOM 788 C C . GLY A 1 102 ? 8.796 -1.162 -18.853 1.00 74.69 102 GLY A C 1
ATOM 789 O O . GLY A 1 102 ? 9.282 -1.957 -19.640 1.00 74.69 102 GLY A O 1
ATOM 790 N N . ILE A 1 103 ? 8.233 -1.512 -17.703 1.00 74.69 103 ILE A N 1
ATOM 791 C CA . ILE A 1 103 ? 8.077 -2.890 -17.219 1.00 74.69 103 ILE A CA 1
ATOM 792 C C . ILE A 1 103 ? 6.674 -3.447 -17.476 1.00 74.69 103 ILE A C 1
ATOM 794 O O . ILE A 1 103 ? 6.474 -4.652 -17.366 1.00 74.69 103 ILE A O 1
ATOM 798 N N . LEU A 1 104 ? 5.701 -2.595 -17.827 1.00 77.81 104 LEU A N 1
ATOM 799 C CA . LEU A 1 104 ? 4.445 -3.08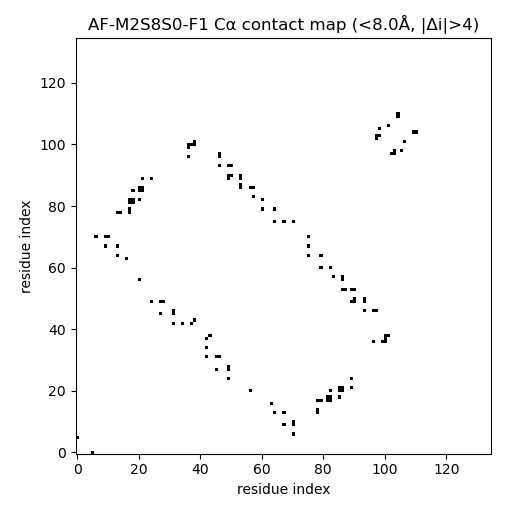3 -18.395 1.00 77.81 104 LEU A CA 1
ATOM 800 C C . LEU A 1 104 ? 4.652 -3.354 -19.885 1.00 77.81 104 LEU A C 1
ATOM 802 O O . LEU A 1 104 ? 5.236 -2.491 -20.543 1.00 77.81 104 LEU A O 1
ATOM 806 N N . PRO A 1 105 ? 4.108 -4.466 -20.411 1.00 66.75 105 PRO A N 1
ATOM 807 C CA . PRO A 1 105 ? 4.058 -4.737 -21.843 1.00 66.75 105 PRO A CA 1
ATOM 808 C C . PRO A 1 105 ? 3.111 -3.730 -22.508 1.00 66.75 105 PRO A C 1
ATOM 810 O O . PRO A 1 105 ? 1.920 -3.978 -22.679 1.00 66.75 105 PRO A O 1
ATOM 813 N N . ASN A 1 106 ? 3.631 -2.540 -22.783 1.00 73.31 106 ASN A N 1
ATOM 814 C CA . ASN A 1 106 ? 2.892 -1.395 -23.313 1.00 73.31 106 ASN A CA 1
ATOM 815 C C . ASN A 1 106 ? 3.635 -0.745 -24.485 1.00 73.31 106 ASN A C 1
ATOM 817 O O . ASN A 1 106 ? 3.097 0.154 -25.125 1.00 73.31 106 ASN A O 1
ATOM 821 N N . ARG A 1 107 ? 4.883 -1.148 -24.755 1.00 74.75 107 ARG A N 1
ATOM 822 C CA . ARG A 1 107 ? 5.637 -0.665 -25.910 1.00 74.75 107 ARG A CA 1
ATOM 823 C C . ARG A 1 107 ? 5.587 -1.714 -27.009 1.00 74.75 107 ARG A C 1
ATOM 825 O O . ARG A 1 107 ? 5.713 -2.904 -26.744 1.00 74.75 107 ARG A O 1
ATOM 832 N N . ASP A 1 108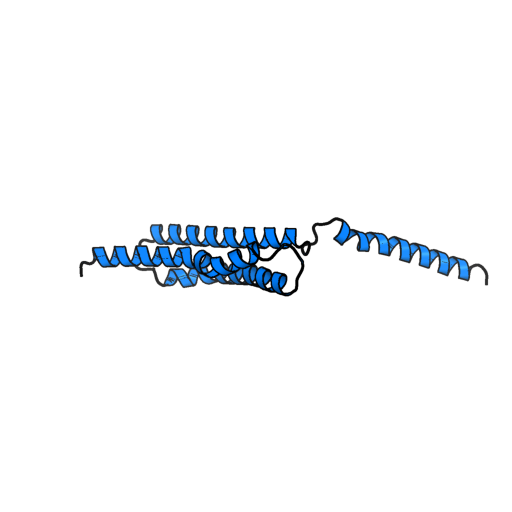 ? 5.515 -1.266 -28.258 1.00 69.38 108 ASP A N 1
ATOM 833 C CA . ASP A 1 108 ? 5.586 -2.153 -29.427 1.00 69.38 108 ASP A CA 1
ATOM 834 C C . ASP A 1 108 ? 6.890 -2.974 -29.455 1.00 69.38 108 ASP A C 1
ATOM 836 O O . ASP A 1 108 ? 6.917 -4.101 -29.953 1.00 69.38 108 ASP A O 1
ATOM 840 N N . SER A 1 109 ? 7.961 -2.449 -28.839 1.00 70.94 109 SER A N 1
ATOM 841 C CA . SER A 1 109 ? 9.232 -3.154 -28.606 1.00 70.94 109 SER A CA 1
ATOM 842 C C . SER A 1 109 ? 9.080 -4.449 -27.818 1.00 70.94 109 SER A C 1
ATOM 844 O O . SER A 1 109 ? 9.858 -5.375 -28.032 1.00 70.94 109 SER A O 1
ATOM 846 N N . ASP A 1 110 ? 8.076 -4.530 -26.948 1.00 78.44 110 ASP A N 1
ATOM 847 C CA . ASP A 1 110 ? 7.825 -5.701 -26.112 1.00 78.44 110 ASP A CA 1
ATOM 848 C C . ASP A 1 110 ? 7.172 -6.833 -26.935 1.00 78.44 110 ASP A C 1
ATOM 850 O O . ASP A 1 110 ? 7.301 -8.009 -26.596 1.00 78.44 110 ASP A O 1
ATOM 854 N N . PHE A 1 111 ? 6.537 -6.499 -28.068 1.00 74.69 111 PHE A N 1
ATOM 855 C CA . PHE A 1 111 ? 5.849 -7.437 -28.969 1.00 74.69 111 PHE A CA 1
ATOM 856 C C . PHE A 1 111 ? 6.644 -7.766 -30.247 1.00 74.69 111 PHE A C 1
ATOM 858 O O . PHE A 1 111 ? 6.450 -8.824 -30.849 1.00 74.69 111 PHE A O 1
ATOM 865 N N . LEU A 1 112 ? 7.593 -6.907 -30.631 1.00 68.88 112 LEU A N 1
ATOM 866 C CA . LEU A 1 112 ? 8.558 -7.122 -31.718 1.00 68.88 112 LEU A CA 1
ATOM 867 C C . LEU A 1 112 ? 9.288 -8.487 -31.694 1.00 68.88 112 LEU A C 1
ATOM 869 O O . LEU A 1 112 ? 9.385 -9.101 -32.763 1.00 68.88 112 LEU A O 1
ATOM 873 N N . PRO A 1 113 ? 9.758 -9.033 -30.549 1.00 69.88 113 PRO A N 1
ATOM 874 C CA . PRO A 1 113 ? 10.403 -10.350 -30.540 1.00 69.88 113 PRO A CA 1
ATOM 875 C C . PRO A 1 113 ? 9.462 -11.503 -30.928 1.00 69.88 113 PRO A C 1
ATOM 877 O O . PRO A 1 113 ? 9.916 -12.497 -31.490 1.00 69.88 113 PRO A O 1
ATOM 880 N N . SER A 1 114 ? 8.149 -11.370 -30.705 1.00 63.66 114 SER A N 1
ATOM 881 C CA . SER A 1 114 ? 7.167 -12.389 -31.107 1.00 63.66 114 SER A CA 1
ATOM 882 C C . SER A 1 114 ? 6.995 -12.466 -32.631 1.00 63.66 114 SER A C 1
ATOM 884 O O . SER A 1 114 ? 6.778 -13.543 -33.191 1.00 63.66 114 SER A O 1
ATOM 886 N N . LEU A 1 115 ? 7.132 -11.324 -33.313 1.00 59.06 115 LEU A N 1
ATOM 887 C CA . LEU A 1 115 ? 6.999 -11.211 -34.766 1.00 59.06 115 LEU A CA 1
ATOM 888 C C . LEU A 1 115 ? 8.280 -11.657 -35.492 1.00 59.06 115 LEU A C 1
ATOM 890 O O . LEU A 1 115 ? 8.196 -12.342 -36.513 1.00 59.06 115 LEU A O 1
ATOM 894 N N . SER A 1 116 ? 9.464 -11.333 -34.957 1.00 59.62 116 SER A N 1
ATOM 895 C CA . SER A 1 116 ? 10.749 -11.669 -35.593 1.00 59.62 116 SER A CA 1
ATOM 896 C C . SER A 1 116 ? 11.099 -13.162 -35.517 1.00 59.62 116 SER A C 1
ATOM 898 O O . SER A 1 116 ? 11.654 -13.709 -36.472 1.00 59.62 116 SER A O 1
ATOM 900 N N . GLN A 1 117 ? 10.708 -13.862 -34.445 1.00 57.16 117 GLN A N 1
ATOM 901 C CA . GLN A 1 117 ? 10.939 -15.307 -34.302 1.00 57.16 117 GLN A CA 1
ATOM 902 C C . GLN A 1 117 ? 10.223 -16.142 -35.378 1.00 57.16 117 GLN A C 1
ATOM 904 O O . GLN A 1 117 ? 10.749 -17.169 -35.810 1.00 57.16 117 GLN A O 1
ATOM 909 N N . ARG A 1 118 ? 9.063 -15.693 -35.881 1.00 56.78 118 ARG A N 1
ATOM 910 C CA . ARG A 1 118 ? 8.339 -16.409 -36.947 1.00 56.78 118 ARG A CA 1
ATOM 911 C C . ARG A 1 118 ? 9.060 -16.362 -38.297 1.00 56.78 118 ARG A C 1
ATOM 913 O O . ARG A 1 118 ? 9.010 -17.341 -39.037 1.00 56.78 118 ARG A O 1
ATOM 920 N N . MET A 1 119 ? 9.766 -15.272 -38.602 1.00 56.53 119 MET A N 1
ATOM 921 C CA . MET A 1 119 ? 10.514 -15.129 -39.858 1.00 56.53 119 MET A CA 1
ATOM 922 C C . MET A 1 119 ? 11.777 -16.008 -39.874 1.00 56.53 119 MET A C 1
ATOM 924 O O . MET A 1 119 ? 12.081 -16.625 -40.894 1.00 56.53 119 MET A O 1
ATOM 928 N N . VAL A 1 120 ? 12.467 -16.140 -38.734 1.00 60.78 120 VAL A N 1
ATOM 929 C CA . VAL A 1 120 ? 13.686 -16.964 -38.612 1.00 60.78 120 VAL A CA 1
ATOM 930 C C . VAL A 1 120 ? 13.373 -18.462 -38.703 1.00 60.78 120 VAL A C 1
ATOM 932 O O . VAL A 1 120 ? 14.071 -19.187 -39.409 1.00 60.78 120 VAL A O 1
ATOM 935 N N . CYS A 1 121 ? 12.294 -18.938 -38.068 1.00 57.50 121 CYS A N 1
ATOM 936 C CA . CYS A 1 121 ? 11.880 -20.342 -38.183 1.00 57.50 121 CYS A CA 1
ATOM 937 C C . CYS A 1 121 ? 11.395 -20.710 -39.596 1.00 57.50 121 CYS A C 1
ATOM 939 O O . CYS A 1 121 ? 11.689 -21.809 -40.059 1.00 57.50 121 CYS A O 1
ATOM 941 N N . PHE A 1 122 ? 10.708 -19.805 -40.306 1.00 60.44 122 PHE A N 1
ATOM 942 C CA . PHE A 1 122 ? 10.293 -20.042 -41.696 1.00 60.44 122 PHE A CA 1
ATOM 943 C C . PHE A 1 122 ? 11.499 -20.125 -42.646 1.00 60.44 122 PHE A C 1
ATOM 945 O O . PHE A 1 122 ? 11.570 -21.020 -43.487 1.00 60.44 122 PHE A O 1
ATOM 952 N N . PHE A 1 123 ? 12.488 -19.244 -42.468 1.00 60.44 123 PHE A N 1
ATOM 953 C CA . PHE A 1 123 ? 13.705 -19.236 -43.283 1.00 60.44 123 PHE A CA 1
ATOM 954 C C . PHE A 1 123 ? 14.602 -20.459 -43.015 1.00 60.44 123 PHE A C 1
ATOM 956 O O . PHE A 1 123 ? 15.115 -21.061 -43.957 1.00 60.44 123 PHE A O 1
ATOM 963 N N . LEU A 1 124 ? 14.728 -20.891 -41.753 1.00 61.06 124 LEU A N 1
ATOM 964 C CA . LEU A 1 124 ? 15.438 -22.128 -41.393 1.00 61.06 124 LEU A CA 1
ATOM 965 C C . LEU A 1 124 ? 14.733 -23.390 -41.917 1.00 61.06 124 LEU A C 1
ATOM 967 O O . LEU A 1 124 ? 15.408 -24.325 -42.342 1.00 61.06 124 LEU A O 1
ATOM 971 N N . PHE A 1 125 ? 13.396 -23.418 -41.948 1.00 61.44 125 PHE A N 1
ATOM 972 C CA . PHE A 1 125 ? 12.640 -24.540 -42.514 1.00 61.44 125 PHE A CA 1
ATOM 973 C C . PHE A 1 125 ? 12.841 -24.665 -44.034 1.00 61.44 125 PHE A C 1
ATOM 975 O O . PHE A 1 125 ? 13.035 -25.769 -44.544 1.00 61.44 125 PHE A O 1
ATOM 982 N N . ILE A 1 126 ? 12.876 -23.537 -44.755 1.00 68.50 126 ILE A N 1
ATOM 983 C CA . ILE A 1 126 ? 13.183 -23.511 -46.193 1.00 68.50 126 ILE A CA 1
ATOM 984 C C . ILE A 1 126 ? 14.631 -23.940 -46.458 1.00 68.50 126 ILE A C 1
ATOM 986 O O . ILE A 1 126 ? 14.852 -24.749 -47.355 1.00 68.50 126 ILE A O 1
ATOM 990 N N . LEU A 1 127 ? 15.611 -23.470 -45.673 1.00 62.81 127 LEU A N 1
ATOM 991 C CA . LEU A 1 127 ? 17.008 -23.899 -45.835 1.00 62.81 127 LEU A CA 1
ATOM 992 C C . LEU A 1 127 ? 17.188 -25.400 -45.570 1.00 62.81 127 LEU A C 1
ATOM 994 O O . LEU A 1 127 ? 17.892 -26.070 -46.323 1.00 62.81 127 LEU A O 1
ATOM 998 N N . SER A 1 128 ? 16.529 -25.942 -44.541 1.00 62.03 128 SER A N 1
ATOM 999 C CA . SER A 1 128 ? 16.616 -27.373 -44.234 1.00 62.03 128 SER A CA 1
ATOM 1000 C C . SER A 1 128 ? 15.921 -28.240 -45.292 1.00 62.03 128 SER A C 1
ATOM 1002 O O . SER A 1 128 ? 16.383 -29.347 -45.556 1.00 62.03 128 SER A O 1
ATOM 1004 N N . CYS A 1 129 ? 14.858 -27.742 -45.938 1.00 53.75 129 CYS A N 1
ATOM 1005 C CA . CYS A 1 129 ? 14.256 -28.395 -47.107 1.00 53.75 129 CYS A CA 1
ATOM 1006 C C . CYS A 1 129 ? 15.124 -28.269 -48.372 1.00 53.75 129 CYS A C 1
ATOM 1008 O O . CYS A 1 129 ? 15.187 -29.209 -49.160 1.00 53.75 129 CYS A O 1
ATOM 1010 N N . TYR A 1 130 ? 15.822 -27.145 -48.568 1.00 60.31 130 TYR A N 1
ATOM 1011 C CA . TYR A 1 130 ? 16.689 -26.935 -49.732 1.00 60.31 130 TYR A CA 1
ATOM 1012 C C . TYR A 1 130 ? 17.921 -27.852 -49.708 1.00 60.31 130 TYR A C 1
ATOM 1014 O O . TYR A 1 130 ? 18.268 -28.437 -50.732 1.00 60.31 130 TYR A O 1
ATOM 1022 N N . SER A 1 131 ? 18.537 -28.064 -48.539 1.00 54.22 131 SER A N 1
ATOM 1023 C CA . SER A 1 131 ? 19.638 -29.030 -48.396 1.00 54.22 131 SER A CA 1
ATOM 1024 C C . SER A 1 131 ? 19.209 -30.492 -48.588 1.00 54.22 131 SER A C 1
ATOM 1026 O O . SER A 1 131 ? 20.040 -31.301 -48.987 1.00 54.22 131 SER A O 1
ATOM 1028 N N . PHE A 1 132 ? 17.936 -30.840 -48.362 1.00 56.09 132 PHE A N 1
ATOM 1029 C CA . PHE A 1 132 ? 17.427 -32.204 -48.566 1.00 56.09 132 PHE A CA 1
ATOM 1030 C C . PHE A 1 132 ? 17.117 -32.526 -50.038 1.00 56.09 132 PHE A C 1
ATOM 1032 O O . PHE A 1 132 ? 17.098 -33.687 -50.416 1.00 56.09 132 PHE A O 1
ATOM 1039 N N . SER A 1 133 ? 16.901 -31.516 -50.888 1.00 56.31 133 SER A N 1
ATOM 1040 C CA . SER A 1 133 ? 16.587 -31.729 -52.310 1.00 56.31 133 SER A CA 1
ATOM 1041 C C . SER A 1 133 ? 17.823 -31.851 -53.220 1.00 56.31 133 SER A C 1
ATOM 1043 O O . SER A 1 133 ? 17.657 -32.084 -54.415 1.00 56.31 133 SER A O 1
ATOM 1045 N N . TYR A 1 134 ? 19.037 -31.659 -52.685 1.00 53.72 134 TYR A N 1
ATOM 1046 C CA . TYR A 1 134 ? 20.312 -31.673 -53.428 1.00 53.72 134 TYR A CA 1
ATOM 1047 C C . TYR A 1 134 ? 21.262 -32.828 -53.030 1.00 53.72 134 TYR A C 1
ATOM 1049 O O . TYR A 1 134 ? 22.417 -32.828 -53.457 1.00 53.72 134 TYR A O 1
ATOM 1057 N N . THR A 1 135 ? 20.797 -33.796 -52.228 1.00 48.59 135 THR A N 1
ATOM 1058 C CA . THR A 1 135 ? 21.479 -35.079 -51.938 1.00 48.59 135 THR A CA 1
ATOM 1059 C C . THR A 1 135 ? 20.632 -36.222 -52.477 1.00 48.59 135 THR A C 1
ATOM 1061 O O . THR A 1 135 ? 21.218 -37.167 -53.045 1.00 48.59 135 THR A O 1
#

Solvent-accessible surface area (backbone atoms only — not comparable to full-atom values): 7786 Å² total; per-residue (Å²): 134,60,73,69,57,56,53,54,53,51,52,55,50,52,52,54,57,34,45,38,71,47,66,73,40,46,67,58,52,50,49,57,66,72,49,66,72,62,84,40,74,67,56,50,53,56,47,51,48,50,51,51,51,38,54,54,50,65,70,41,51,66,65,69,53,62,81,52,70,94,49,62,69,69,61,53,51,54,41,51,52,53,29,49,52,46,42,52,53,54,47,53,55,39,52,52,51,41,56,66,46,63,77,52,90,75,49,72,76,70,52,47,65,70,59,53,54,55,56,54,54,52,51,50,51,50,51,59,52,53,62,63,76,79,114

Sequence (135 aa):
MNKQQQLQMKIKQAFSTALGPVTSNIPMLLMAWLTGSSVSYINLMFTATLINNFVNSLSNVNEVFKKYTSIDKSTILILKVVYLIACCGILGIAVYKFSKMGILPNRDSDFLPSLSQRMVCFFLFILSCYSFSYT

Foldseek 3Di:
DDPVVVLVVLLVVLLVLLCVLVVVCVVLLVVLVPPDLEPDPVNVVSLVVLVVSLVVLVVCLVVSLVVSVVHDPVSSVVSSVSSNVSSVVSVVSSVVSCVSNVVPPPDVVSVVVVVVVVVVVVVVVVVVVVVVVPD

Mean predicted aligned error: 10.98 Å

Secondary structure (DSSP, 8-state):
--HHHHHHHHHHHHHHHHTHHHHHHHHHHHHHHHS-SS--HHHHHHHHHHHHHHHHHHHHHHHHHHTTTTS-HHHHHHHHHHHHHHHHHHHHHHHHHHHHHT-SS-SHHHHHHHHHHHHHHHHHHHHHHHHHTT-

pLDDT: mean 80.25, std 11.41, range [48.59, 92.69]

Radius of gyration: 26.19 Å; Cα contacts (8 Å, |Δi|>4): 69; chains: 1; bounding box: 46×50×84 Å